Protein AF-A0A401XJR6-F1 (afdb_monomer)

Foldseek 3Di:
DAFAFDFDDDLVCVLVCCVVVVVVDVAQEDEDEDAQPPVRDDDPVVVVSVVVNVVSCCVPPVRYHYHYDHLPCLLVVLLVVCVVVVHDPVVSPPPGSSVRSSSRVSVVVVVVVVD

InterPro domains:
  IPR005227 Putative pre-16S rRNA nuclease [PF03652] (1-112)
  IPR005227 Putative pre-16S rRNA nuclease [PTHR33317] (2-113)
  IPR005227 Putative pre-16S rRNA nuclease [TIGR00250] (16-112)
  IPR005227 Putative pre-16S rRNA nuclease [cd16964] (1-112)
  IPR012337 Ribonuclease H-like superfamily [SSF53098] (2-113)
  IPR037027 YqgF/RNase H-like domain superfamily [G3DSA:3.30.420.140] (1-115)

Nearest PDB structures (foldseek):
  1vhx-assembly1_B  TM=7.715E-01  e=1.688E-04  Bacillus subtilis
  1nmn-assembly1_A  TM=6.897E-01  e=5.092E-02  Escherichia coli
  4zjp-assembly1_A  TM=4.246E-01  e=4.331E-01  Actinobacillus succinogenes 130Z
  5o2a-assembly2_C  TM=4.065E-01  e=3.453E+00  Escherichia coli K-12
  1drk-assembly1_A  TM=3.109E-01  e=2.055E+00  Escherichia coli

Mean predicted aligned error: 4.95 Å

Structure (mmCIF, N/CA/C/O backbone):
data_AF-A0A401XJR6-F1
#
_entry.id   AF-A0A401XJR6-F1
#
loop_
_atom_site.group_PDB
_atom_site.id
_atom_site.type_symbol
_atom_site.label_atom_id
_atom_site.label_alt_id
_atom_site.label_comp_id
_atom_site.label_asym_id
_atom_site.label_entity_id
_atom_site.label_seq_id
_atom_site.pdbx_PDB_ins_code
_atom_site.Cartn_x
_atom_site.Cartn_y
_atom_site.Cartn_z
_atom_site.occupancy
_atom_site.B_iso_or_equiv
_atom_site.auth_seq_id
_atom_site.auth_comp_id
_atom_site.auth_asym_id
_atom_site.auth_atom_id
_atom_site.pdbx_PDB_model_num
ATOM 1 N N . MET A 1 1 ? -16.503 0.943 -11.074 1.00 83.12 1 MET A N 1
ATOM 2 C CA . MET A 1 1 ? -15.753 -0.058 -10.290 1.00 83.12 1 MET A CA 1
ATOM 3 C C . MET A 1 1 ? -15.758 0.394 -8.836 1.00 83.12 1 MET A C 1
ATOM 5 O O . MET A 1 1 ? -15.942 1.588 -8.614 1.00 83.12 1 MET A O 1
ATOM 9 N N . ILE A 1 2 ? -15.657 -0.535 -7.885 1.00 88.19 2 ILE A N 1
ATOM 10 C CA . ILE A 1 2 ? -15.657 -0.237 -6.444 1.00 88.19 2 ILE A CA 1
ATOM 11 C C . ILE A 1 2 ? -14.395 -0.858 -5.845 1.00 88.19 2 ILE A C 1
ATOM 13 O O . ILE A 1 2 ? -14.165 -2.053 -6.024 1.00 88.19 2 ILE A O 1
ATOM 17 N N . ALA A 1 3 ? -13.586 -0.059 -5.154 1.00 90.75 3 ALA A N 1
ATOM 18 C CA . ALA A 1 3 ? -12.445 -0.536 -4.385 1.00 90.75 3 ALA A CA 1
ATOM 19 C C . ALA A 1 3 ? -12.897 -1.066 -3.017 1.00 90.75 3 ALA A C 1
ATOM 21 O O . ALA A 1 3 ? -13.837 -0.554 -2.412 1.00 90.75 3 ALA A O 1
ATOM 22 N N . SER A 1 4 ? -12.228 -2.100 -2.512 1.00 88.69 4 SER A N 1
ATOM 23 C CA . SER A 1 4 ? -12.518 -2.679 -1.196 1.00 88.69 4 SER A CA 1
ATOM 24 C C . SER A 1 4 ? -11.227 -2.875 -0.400 1.00 88.69 4 SER A C 1
ATOM 26 O O . SER A 1 4 ? -10.229 -3.308 -0.979 1.00 88.69 4 SER A O 1
ATOM 28 N N . PRO A 1 5 ? -11.221 -2.564 0.910 1.00 87.44 5 PRO A N 1
ATOM 29 C CA . PRO A 1 5 ? -10.077 -2.841 1.773 1.00 87.44 5 PRO A CA 1
ATOM 30 C C . PRO A 1 5 ? -9.854 -4.355 1.892 1.00 87.44 5 PRO A C 1
ATOM 32 O O . PRO A 1 5 ? -10.815 -5.126 1.871 1.00 87.44 5 PRO A O 1
ATOM 35 N N . ARG A 1 6 ? -8.591 -4.779 2.027 1.00 87.19 6 ARG A N 1
ATOM 36 C CA . ARG A 1 6 ? -8.222 -6.202 2.101 1.00 87.19 6 ARG A CA 1
ATOM 37 C C . ARG A 1 6 ? -7.447 -6.548 3.369 1.00 87.19 6 ARG A C 1
ATOM 39 O O . ARG A 1 6 ? -8.038 -7.013 4.334 1.00 87.19 6 ARG A O 1
ATOM 46 N N . GLU A 1 7 ? -6.137 -6.345 3.366 1.00 88.81 7 GLU A N 1
ATOM 47 C CA . GLU A 1 7 ? -5.261 -6.700 4.482 1.00 88.81 7 GLU A CA 1
ATOM 48 C C . GLU A 1 7 ? -4.128 -5.684 4.628 1.00 88.81 7 GLU A C 1
ATOM 50 O O . GLU A 1 7 ? -3.753 -5.013 3.666 1.00 88.81 7 GLU A O 1
ATOM 55 N N . THR A 1 8 ? -3.595 -5.574 5.844 1.00 89.50 8 THR A N 1
ATOM 56 C CA . THR A 1 8 ? -2.394 -4.785 6.139 1.00 89.50 8 THR A CA 1
ATOM 57 C C . THR A 1 8 ? -1.215 -5.740 6.214 1.00 89.50 8 THR A C 1
ATOM 59 O O . THR A 1 8 ? -1.280 -6.742 6.923 1.00 89.50 8 THR A O 1
ATOM 62 N N . VAL A 1 9 ? -0.139 -5.436 5.491 1.00 91.31 9 VAL A N 1
ATOM 63 C CA . VAL A 1 9 ? 1.049 -6.292 5.416 1.00 91.31 9 VAL A CA 1
ATOM 64 C C . VAL A 1 9 ? 2.243 -5.549 5.992 1.00 91.31 9 VAL A C 1
ATOM 66 O O . VAL A 1 9 ? 2.514 -4.408 5.624 1.00 91.31 9 VAL A O 1
ATOM 69 N N . GLU A 1 10 ? 2.981 -6.220 6.872 1.00 91.38 10 GLU A N 1
ATOM 70 C CA . GLU A 1 10 ? 4.244 -5.713 7.404 1.00 91.38 10 GLU A CA 1
ATOM 71 C C . GLU A 1 10 ? 5.258 -5.463 6.282 1.00 91.38 10 GLU A C 1
ATOM 73 O O . GLU A 1 10 ? 5.488 -6.323 5.427 1.00 91.38 10 GLU A O 1
ATOM 78 N N . THR A 1 11 ? 5.947 -4.320 6.323 1.00 89.06 11 THR A N 1
ATOM 79 C CA . THR A 1 11 ? 6.920 -3.921 5.290 1.00 89.06 11 THR A CA 1
ATOM 80 C C . THR A 1 11 ? 8.004 -4.979 5.062 1.00 89.06 11 THR A C 1
ATOM 82 O O . THR A 1 11 ? 8.452 -5.180 3.936 1.00 89.06 11 THR A O 1
ATOM 85 N N . SER A 1 12 ? 8.410 -5.703 6.110 1.00 91.69 12 SER A N 1
ATOM 86 C CA . SER A 1 12 ? 9.416 -6.771 6.012 1.00 91.69 12 SER A CA 1
ATOM 87 C C . SER A 1 12 ? 8.953 -7.981 5.189 1.00 91.69 12 SER A C 1
ATOM 89 O O . SER A 1 12 ? 9.788 -8.729 4.686 1.00 91.69 12 SER A O 1
ATOM 91 N N . GLN A 1 13 ? 7.639 -8.173 5.035 1.00 94.12 13 GLN A N 1
ATOM 92 C CA . GLN A 1 13 ? 7.032 -9.296 4.317 1.00 94.12 13 GLN A CA 1
ATOM 93 C C . GLN A 1 13 ? 6.491 -8.907 2.933 1.00 94.12 13 GLN A C 1
ATOM 95 O O . GLN A 1 13 ? 6.004 -9.781 2.213 1.00 94.12 13 GLN A O 1
ATOM 100 N N . ILE A 1 14 ? 6.592 -7.633 2.530 1.00 92.12 14 ILE A N 1
ATOM 101 C CA . ILE A 1 14 ? 5.906 -7.113 1.338 1.00 92.12 14 ILE A CA 1
ATOM 102 C C . ILE A 1 14 ? 6.295 -7.838 0.045 1.00 92.12 14 ILE A C 1
ATOM 104 O O . ILE A 1 14 ? 5.426 -8.178 -0.748 1.00 92.12 14 ILE A O 1
ATOM 108 N N . GLU A 1 15 ? 7.578 -8.148 -0.160 1.00 93.56 15 GLU A N 1
ATOM 109 C CA . GLU A 1 15 ? 8.040 -8.837 -1.374 1.00 93.56 15 GLU A CA 1
ATOM 110 C C . GLU A 1 15 ? 7.484 -10.262 -1.460 1.00 93.56 15 GLU A C 1
ATOM 112 O O . GLU A 1 15 ? 6.990 -10.678 -2.506 1.00 93.56 15 GLU A O 1
ATOM 117 N N . LYS A 1 16 ? 7.506 -10.994 -0.338 1.00 95.44 16 LYS A N 1
ATOM 118 C CA . LYS A 1 16 ? 6.965 -12.356 -0.248 1.00 95.44 16 LYS A CA 1
ATOM 119 C C . LYS A 1 16 ? 5.454 -12.366 -0.467 1.00 95.44 16 LYS A C 1
ATOM 121 O O . LYS A 1 16 ? 4.935 -13.260 -1.134 1.00 95.44 16 LYS A O 1
ATOM 126 N N . PHE A 1 17 ? 4.758 -11.383 0.100 1.00 95.00 17 PHE A N 1
ATOM 127 C CA . PHE A 1 17 ? 3.327 -11.209 -0.101 1.00 95.00 17 PHE A CA 1
ATOM 128 C C . PHE A 1 17 ? 3.005 -10.926 -1.570 1.00 95.00 17 PHE A C 1
ATOM 130 O O . PHE A 1 17 ? 2.225 -11.665 -2.162 1.00 95.00 17 PHE A O 1
ATOM 137 N N . LEU A 1 18 ? 3.646 -9.915 -2.169 1.00 93.94 18 LEU A N 1
ATOM 138 C CA . LEU A 1 18 ? 3.430 -9.531 -3.565 1.00 93.94 18 LEU A CA 1
ATOM 139 C C . LEU A 1 18 ? 3.723 -10.684 -4.521 1.00 93.94 18 LEU A C 1
ATOM 141 O O . LEU A 1 18 ? 2.954 -10.910 -5.445 1.00 93.94 18 LEU A O 1
ATOM 145 N N . GLU A 1 19 ? 4.796 -11.441 -4.290 1.00 95.25 19 GLU A N 1
ATOM 146 C CA . GLU A 1 19 ? 5.119 -12.606 -5.112 1.00 95.25 19 GLU A CA 1
ATOM 147 C C . GLU A 1 19 ? 4.016 -13.656 -5.086 1.00 95.25 19 GLU A C 1
ATOM 149 O O . GLU A 1 19 ? 3.541 -14.073 -6.139 1.00 9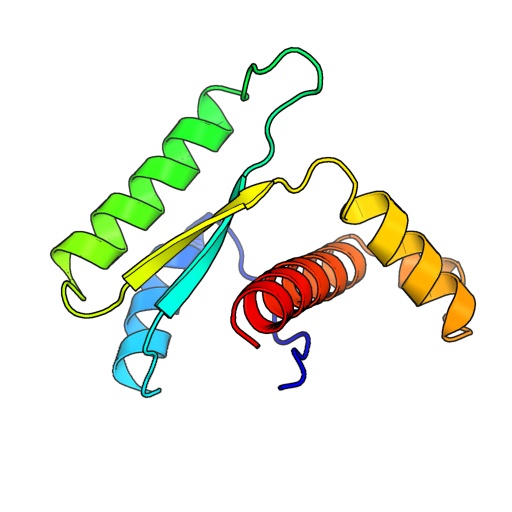5.25 19 GLU A O 1
ATOM 154 N N . LYS A 1 20 ? 3.576 -14.047 -3.887 1.00 95.94 20 LYS A N 1
ATOM 155 C CA . LYS A 1 20 ? 2.493 -15.018 -3.737 1.00 95.94 20 LYS A CA 1
ATOM 156 C C . LYS A 1 20 ? 1.194 -14.489 -4.349 1.00 95.94 20 LYS A C 1
ATOM 158 O O . LYS A 1 20 ? 0.492 -15.233 -5.023 1.00 95.94 20 LYS A O 1
ATOM 163 N N . PHE A 1 21 ? 0.878 -13.222 -4.106 1.00 94.62 21 PHE A N 1
ATOM 164 C CA . PHE A 1 21 ? -0.377 -12.609 -4.516 1.00 94.62 21 PHE A CA 1
ATOM 165 C C . PHE A 1 21 ? -0.484 -12.470 -6.038 1.00 94.62 21 PHE A C 1
ATOM 167 O O . PHE A 1 21 ? -1.443 -12.953 -6.631 1.00 94.62 21 PHE A O 1
ATOM 174 N N . LEU A 1 22 ? 0.534 -11.891 -6.680 1.00 94.50 22 LEU A N 1
ATOM 175 C CA . LEU A 1 22 ? 0.562 -11.663 -8.129 1.00 94.50 22 LEU A CA 1
ATOM 176 C C . LEU A 1 22 ? 0.677 -12.963 -8.945 1.00 94.50 22 LEU A C 1
ATOM 178 O O . LEU A 1 22 ? 0.388 -12.960 -10.135 1.00 94.50 22 LEU A O 1
ATOM 182 N N . GLN A 1 23 ? 1.098 -14.072 -8.328 1.00 94.62 23 GLN A N 1
ATOM 183 C CA . GLN A 1 23 ? 1.071 -15.400 -8.955 1.00 94.62 23 GLN A CA 1
ATOM 184 C C . GLN A 1 23 ? -0.301 -16.079 -8.874 1.00 94.62 23 GLN A C 1
ATOM 186 O O . GLN A 1 23 ? -0.598 -16.944 -9.695 1.00 94.62 23 GLN A O 1
ATOM 191 N N . GLN A 1 24 ? -1.104 -15.746 -7.862 1.00 95.12 24 GLN A N 1
ATOM 192 C CA . GLN A 1 24 ? -2.395 -16.390 -7.604 1.00 95.12 24 GLN A CA 1
ATOM 193 C C . GLN A 1 24 ? -3.559 -15.641 -8.248 1.00 95.12 24 GLN A C 1
ATOM 195 O O . GLN A 1 24 ? -4.532 -16.269 -8.656 1.00 95.12 24 GLN A O 1
ATOM 200 N N . GLU A 1 25 ? -3.453 -14.319 -8.348 1.00 92.62 25 GLU A N 1
ATOM 201 C CA . GLU A 1 25 ? -4.521 -13.452 -8.829 1.00 92.62 25 GLU A CA 1
ATOM 202 C C . GLU A 1 25 ? -4.139 -12.789 -10.162 1.00 92.62 25 GLU A C 1
ATOM 204 O O . GLU A 1 25 ? -3.005 -12.323 -10.317 1.00 92.62 25 GLU A O 1
ATOM 209 N N . PRO A 1 26 ? -5.074 -12.676 -11.124 1.00 91.31 26 PRO A N 1
ATOM 210 C CA . PRO A 1 26 ? -4.843 -11.947 -12.364 1.00 91.31 26 PRO A CA 1
ATOM 211 C C . PRO A 1 26 ? -4.875 -10.434 -12.102 1.00 91.31 26 PRO A C 1
ATOM 213 O O . PRO A 1 26 ? -5.918 -9.787 -12.185 1.00 91.31 26 PRO A O 1
ATOM 216 N N . VAL A 1 27 ? -3.718 -9.862 -11.766 1.00 94.44 27 VAL A N 1
ATOM 217 C CA . VAL A 1 27 ? -3.569 -8.427 -11.491 1.00 94.44 27 VAL A CA 1
ATOM 218 C C . VAL A 1 27 ? -3.059 -7.695 -12.731 1.00 94.44 27 VAL A C 1
ATOM 220 O O . VAL A 1 27 ? -1.953 -7.948 -13.200 1.00 94.44 27 VAL A O 1
ATOM 223 N N . GLU A 1 28 ? -3.852 -6.750 -13.240 1.00 93.44 28 GLU A N 1
ATOM 224 C CA . GLU A 1 28 ? -3.476 -5.899 -14.381 1.00 93.44 28 GLU A CA 1
ATOM 225 C C . GLU A 1 28 ? -2.520 -4.769 -13.966 1.00 93.44 28 GLU A C 1
ATOM 227 O O . GLU A 1 28 ? -1.550 -4.460 -14.662 1.00 93.44 28 GLU A O 1
ATOM 232 N N . ALA A 1 29 ? -2.783 -4.149 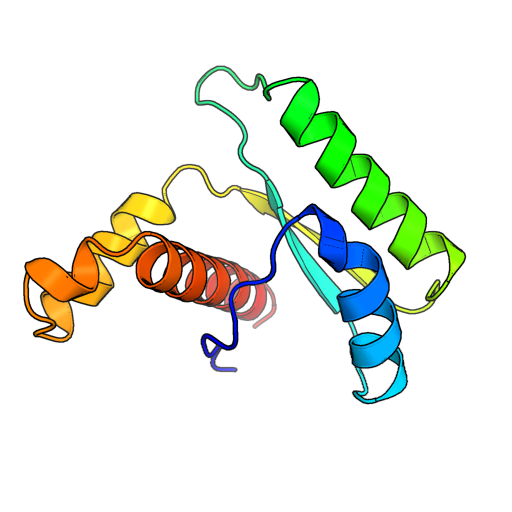-12.814 1.00 94.38 29 ALA A N 1
ATOM 233 C CA . ALA A 1 29 ? -2.025 -3.002 -12.346 1.00 94.38 29 ALA A CA 1
ATOM 234 C C . ALA A 1 29 ? -1.955 -2.922 -10.818 1.00 94.38 29 ALA A C 1
ATOM 236 O O . ALA A 1 29 ? -2.863 -3.346 -10.105 1.00 94.38 29 ALA A O 1
ATOM 237 N N . VAL A 1 30 ? -0.880 -2.311 -10.327 1.00 95.19 30 VAL A N 1
ATOM 238 C CA . VAL A 1 30 ? -0.657 -1.968 -8.923 1.00 95.19 30 VAL A CA 1
ATOM 239 C C . VAL A 1 30 ? -0.650 -0.450 -8.786 1.00 95.19 30 VAL A C 1
ATOM 241 O O . VAL A 1 30 ? 0.080 0.249 -9.488 1.00 95.19 30 VAL A O 1
ATOM 244 N N . VAL A 1 31 ? -1.449 0.059 -7.852 1.00 94.25 31 VAL A N 1
ATOM 245 C CA . VAL A 1 31 ? -1.499 1.482 -7.505 1.00 94.25 31 VAL A CA 1
ATOM 246 C C . VAL A 1 31 ? -0.775 1.680 -6.181 1.00 94.25 31 VAL A C 1
ATOM 248 O O . VAL A 1 31 ? -1.071 1.003 -5.199 1.00 94.25 31 VAL A O 1
ATOM 251 N N . LEU A 1 32 ? 0.183 2.599 -6.154 1.00 92.00 32 LEU A N 1
ATOM 252 C CA . LEU A 1 32 ? 0.991 2.909 -4.984 1.00 92.00 32 LEU A CA 1
ATOM 253 C C . LEU A 1 32 ? 0.732 4.352 -4.536 1.00 92.00 32 LEU A C 1
ATOM 255 O O . LEU A 1 32 ? 1.050 5.297 -5.265 1.00 92.00 32 LEU A O 1
ATOM 259 N N . GLY A 1 33 ? 0.212 4.510 -3.318 1.00 88.62 33 GLY A N 1
ATOM 260 C CA . GLY A 1 33 ? 0.127 5.803 -2.639 1.00 88.62 33 GLY A CA 1
ATOM 261 C C . GLY A 1 33 ? 1.514 6.406 -2.449 1.00 88.62 33 GLY A C 1
ATOM 262 O O . GLY A 1 33 ? 2.416 5.743 -1.937 1.00 88.62 33 GLY A O 1
ATOM 263 N N . TYR A 1 34 ? 1.712 7.630 -2.930 1.00 81.69 34 TYR A N 1
ATOM 264 C CA . TYR A 1 34 ? 2.970 8.351 -2.826 1.00 81.69 34 TYR A CA 1
ATOM 265 C C . TYR A 1 34 ? 2.838 9.442 -1.756 1.00 81.69 34 TYR A C 1
ATOM 267 O O . TYR A 1 34 ? 2.116 10.424 -1.967 1.00 81.69 34 TYR A O 1
ATOM 275 N N . PRO A 1 35 ? 3.521 9.304 -0.605 1.00 71.81 35 PRO A N 1
ATOM 276 C CA . PRO A 1 35 ? 3.380 10.213 0.526 1.00 71.81 35 PRO A CA 1
ATOM 277 C C . PRO A 1 35 ? 4.245 11.465 0.332 1.00 71.81 35 PRO A C 1
ATOM 279 O O . PRO A 1 35 ? 5.137 11.760 1.131 1.00 71.81 35 PRO A O 1
ATOM 282 N N . ALA A 1 36 ? 4.001 12.207 -0.750 1.00 67.81 36 ALA A N 1
ATOM 283 C CA . ALA A 1 36 ? 4.635 13.497 -0.979 1.00 67.81 36 ALA A CA 1
ATOM 284 C C . ALA A 1 36 ? 4.263 14.453 0.161 1.00 67.81 36 ALA A C 1
ATOM 286 O O . ALA A 1 36 ? 3.086 14.738 0.372 1.00 67.81 36 ALA A O 1
ATOM 287 N N . LYS A 1 37 ? 5.234 15.004 0.895 1.00 64.88 37 LYS A N 1
ATOM 288 C CA . LYS A 1 37 ? 4.943 16.066 1.870 1.00 64.88 37 LYS A CA 1
ATOM 289 C C . LYS A 1 37 ? 4.456 17.320 1.148 1.00 64.88 37 LYS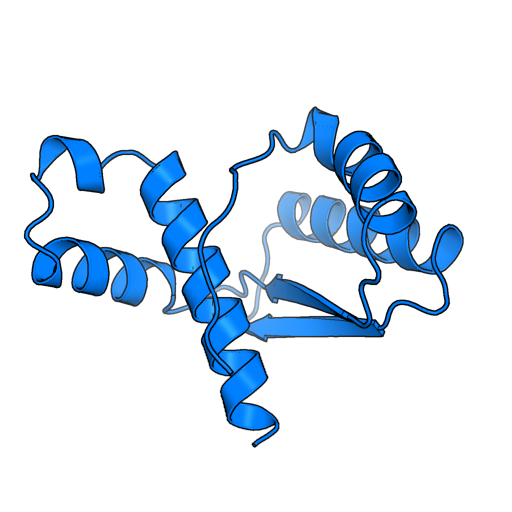 A C 1
ATOM 291 O O . LYS A 1 37 ? 4.657 17.482 -0.055 1.00 64.88 37 LYS A O 1
ATOM 296 N N . SER A 1 38 ? 3.824 18.225 1.889 1.00 57.19 38 SER A N 1
ATOM 297 C CA . SER A 1 38 ? 3.274 19.490 1.384 1.00 57.19 38 SER A CA 1
ATOM 298 C C . SER A 1 38 ? 4.306 20.398 0.698 1.00 57.19 38 SER A C 1
ATOM 300 O O . SER A 1 38 ? 3.925 21.240 -0.106 1.00 57.19 38 SER A O 1
ATOM 302 N N . ASP A 1 39 ? 5.595 20.225 1.002 1.00 62.53 39 ASP A N 1
ATOM 303 C CA . ASP A 1 39 ? 6.737 20.933 0.403 1.00 62.53 39 ASP A CA 1
ATOM 304 C C . ASP A 1 39 ? 7.328 20.214 -0.828 1.00 62.53 39 ASP A C 1
ATOM 306 O O . ASP A 1 39 ? 8.286 20.694 -1.425 1.00 62.53 39 ASP A O 1
ATOM 310 N N . GLY A 1 40 ? 6.759 19.067 -1.215 1.00 60.06 40 GLY A N 1
ATOM 311 C CA . GLY A 1 40 ? 7.241 18.232 -2.315 1.00 60.06 40 GLY A CA 1
ATOM 312 C C . GLY A 1 40 ? 8.310 17.210 -1.922 1.00 60.06 40 GLY A C 1
ATOM 313 O O . GLY A 1 40 ? 8.646 16.367 -2.749 1.00 60.06 40 GLY A O 1
ATOM 314 N N . ASN A 1 41 ? 8.803 17.222 -0.679 1.00 64.69 41 ASN A N 1
ATOM 315 C CA . ASN A 1 41 ? 9.830 16.287 -0.227 1.00 64.69 41 ASN A CA 1
ATOM 316 C C . ASN A 1 41 ? 9.221 14.965 0.263 1.00 64.69 41 ASN A C 1
ATOM 318 O O . ASN A 1 41 ? 8.124 14.923 0.817 1.00 64.69 41 ASN A O 1
ATOM 322 N N . VAL A 1 42 ? 9.956 13.867 0.124 1.00 68.81 42 VAL A N 1
ATOM 323 C CA . VAL A 1 42 ? 9.607 12.565 0.716 1.00 68.81 42 VAL A CA 1
ATOM 324 C C . VAL A 1 42 ? 10.716 12.161 1.678 1.00 68.81 42 VAL A C 1
ATOM 326 O O . VAL A 1 42 ? 11.872 12.523 1.488 1.00 68.81 42 VAL A O 1
ATOM 329 N N . ASN A 1 43 ? 10.364 11.460 2.758 1.00 78.56 43 ASN A N 1
ATOM 330 C CA . ASN A 1 43 ? 11.374 10.879 3.644 1.00 78.56 43 ASN A CA 1
ATOM 331 C C . ASN A 1 43 ? 12.216 9.871 2.847 1.00 78.56 43 ASN A C 1
ATOM 333 O O . ASN A 1 43 ? 11.644 8.971 2.234 1.00 78.56 43 ASN A O 1
ATOM 337 N N . GLU A 1 44 ? 13.544 9.982 2.894 1.00 80.69 44 GLU A N 1
ATOM 338 C CA . GLU A 1 44 ? 14.454 9.127 2.114 1.00 80.69 44 GLU A CA 1
A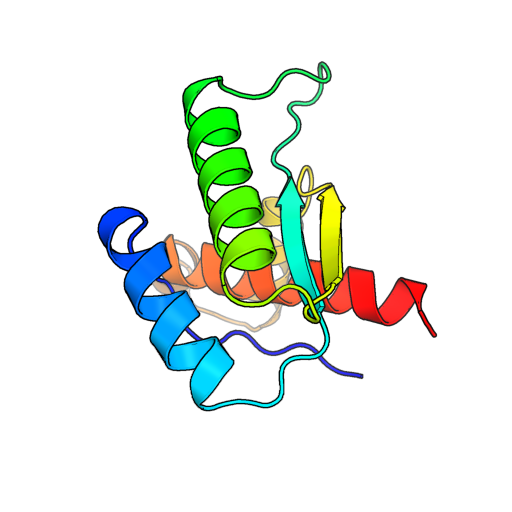TOM 339 C C . GLU A 1 44 ? 14.213 7.628 2.356 1.00 80.69 44 GLU A C 1
ATOM 341 O O . GLU A 1 44 ? 14.197 6.845 1.408 1.00 80.69 44 GLU A O 1
ATOM 346 N N . ASP A 1 45 ? 13.914 7.235 3.598 1.00 81.25 45 ASP A N 1
ATOM 347 C CA . ASP A 1 45 ? 13.581 5.847 3.946 1.00 81.25 45 ASP A CA 1
ATOM 348 C C . ASP A 1 45 ? 12.320 5.346 3.228 1.00 81.25 45 ASP A C 1
ATOM 350 O O . ASP A 1 45 ? 12.261 4.216 2.736 1.00 81.25 45 ASP A O 1
ATOM 354 N N . VAL A 1 46 ? 11.299 6.203 3.146 1.00 82.19 46 VAL A N 1
ATOM 355 C CA . VAL A 1 46 ? 10.023 5.882 2.499 1.00 82.19 46 VAL A CA 1
ATOM 356 C C . VAL A 1 46 ? 10.211 5.794 0.990 1.00 82.19 46 VAL A C 1
ATOM 358 O O . VAL A 1 46 ? 9.732 4.844 0.373 1.00 82.19 46 VAL A O 1
ATOM 361 N N . GLU A 1 47 ? 10.974 6.721 0.408 1.00 85.81 47 GLU A N 1
ATOM 362 C CA . GLU A 1 47 ? 11.362 6.674 -1.003 1.00 85.81 47 GLU A CA 1
ATOM 363 C C . GLU A 1 47 ? 12.150 5.391 -1.316 1.00 85.81 47 GLU A C 1
ATOM 365 O O . GLU A 1 47 ? 11.874 4.708 -2.302 1.00 85.81 47 GLU A O 1
ATOM 370 N N . GLY A 1 48 ? 13.080 4.996 -0.442 1.00 88.69 48 GLY A N 1
ATOM 371 C CA . GLY A 1 48 ? 13.864 3.771 -0.584 1.00 88.69 48 GLY A CA 1
ATOM 372 C C . GLY A 1 48 ? 12.997 2.510 -0.630 1.00 88.69 48 GLY A C 1
ATOM 373 O O . GLY A 1 48 ? 13.174 1.667 -1.518 1.00 88.69 48 GLY A O 1
ATOM 374 N N . ILE A 1 49 ? 12.028 2.393 0.285 1.00 87.62 49 ILE A N 1
ATOM 375 C CA . ILE A 1 49 ? 11.058 1.286 0.312 1.00 87.62 49 ILE A CA 1
ATOM 376 C C . ILE A 1 49 ? 10.193 1.300 -0.951 1.00 87.62 49 ILE A C 1
ATOM 378 O O . ILE A 1 49 ? 10.035 0.266 -1.605 1.00 87.62 49 ILE A O 1
ATOM 382 N N . TYR A 1 50 ? 9.681 2.469 -1.329 1.00 89.12 50 TYR A N 1
ATOM 383 C CA . TYR A 1 50 ? 8.829 2.645 -2.500 1.00 89.12 50 TYR A CA 1
ATOM 384 C C . TYR A 1 50 ? 9.532 2.185 -3.782 1.00 89.12 50 TYR A C 1
ATOM 386 O O . TYR A 1 50 ? 9.031 1.342 -4.530 1.00 89.12 50 TYR A O 1
ATOM 394 N N . GLN A 1 51 ? 10.759 2.657 -3.991 1.00 90.81 51 GLN A N 1
ATOM 395 C CA . GLN A 1 51 ? 11.583 2.291 -5.138 1.00 90.81 51 GLN A CA 1
ATOM 396 C C . GLN A 1 51 ? 11.968 0.807 -5.129 1.00 90.81 51 GLN A C 1
ATOM 398 O O . GLN A 1 51 ? 12.063 0.182 -6.188 1.00 90.81 51 GLN A O 1
ATOM 403 N N . LYS A 1 52 ? 12.171 0.210 -3.947 1.00 92.56 52 LYS A N 1
ATOM 404 C CA . LYS A 1 52 ? 12.422 -1.230 -3.813 1.00 92.56 52 LYS A CA 1
ATOM 405 C C . LYS A 1 52 ? 11.222 -2.055 -4.291 1.00 92.56 52 LYS A C 1
ATOM 407 O O . LYS A 1 52 ? 11.423 -2.973 -5.084 1.00 92.56 52 LYS A O 1
ATOM 412 N N . ILE A 1 53 ? 10.002 -1.690 -3.890 1.00 92.88 53 ILE A N 1
ATOM 413 C CA . ILE A 1 53 ? 8.763 -2.360 -4.324 1.00 92.88 53 ILE A CA 1
ATOM 414 C C . ILE A 1 53 ? 8.580 -2.243 -5.841 1.00 92.88 53 ILE A C 1
ATOM 416 O O . ILE A 1 53 ? 8.324 -3.242 -6.511 1.00 92.88 53 ILE A O 1
ATOM 420 N N . ILE A 1 54 ? 8.781 -1.048 -6.404 1.00 93.62 54 ILE A N 1
ATOM 421 C CA . ILE A 1 54 ? 8.655 -0.823 -7.851 1.00 93.62 54 ILE A CA 1
ATOM 422 C C . ILE A 1 54 ? 9.626 -1.703 -8.633 1.00 93.62 54 ILE A C 1
ATOM 424 O O . ILE A 1 54 ? 9.208 -2.433 -9.531 1.00 93.62 54 ILE A O 1
ATOM 428 N N . ARG A 1 55 ? 10.913 -1.687 -8.263 1.00 95.12 55 ARG A N 1
ATOM 429 C CA . ARG A 1 55 ? 11.927 -2.523 -8.922 1.00 95.12 55 ARG A CA 1
ATOM 430 C C . ARG A 1 55 ? 11.614 -4.009 -8.794 1.00 95.12 55 ARG A C 1
ATOM 432 O O . ARG A 1 55 ? 11.863 -4.766 -9.730 1.00 95.12 55 ARG A O 1
ATOM 439 N N . PHE A 1 56 ? 11.094 -4.436 -7.645 1.00 95.19 56 PHE A N 1
ATOM 440 C CA . PHE A 1 56 ? 10.696 -5.820 -7.426 1.00 95.19 56 PHE A CA 1
ATOM 441 C C . PHE A 1 56 ? 9.596 -6.251 -8.403 1.00 95.19 56 PHE A C 1
ATOM 443 O O . PHE A 1 56 ? 9.773 -7.254 -9.100 1.00 95.19 56 PHE A O 1
ATOM 450 N N . ILE A 1 57 ? 8.510 -5.473 -8.495 1.00 95.38 57 ILE A N 1
ATOM 451 C CA . ILE A 1 57 ? 7.377 -5.757 -9.388 1.00 95.38 57 ILE A CA 1
ATOM 452 C C . ILE A 1 57 ? 7.836 -5.724 -10.847 1.00 95.38 57 ILE A C 1
ATOM 454 O O . ILE A 1 57 ? 7.625 -6.697 -11.557 1.00 95.38 57 ILE A O 1
ATOM 458 N N . GLN A 1 58 ? 8.550 -4.681 -11.281 1.00 95.06 58 GLN A N 1
ATOM 459 C CA . GLN A 1 58 ? 9.017 -4.563 -12.670 1.00 95.06 58 GLN A CA 1
ATOM 460 C C . GLN A 1 58 ? 9.918 -5.726 -13.101 1.00 95.06 58 GLN A C 1
ATOM 462 O O . GLN A 1 58 ? 9.864 -6.159 -14.248 1.00 95.06 58 GLN A O 1
ATOM 467 N N . ARG A 1 59 ? 10.748 -6.245 -12.188 1.00 95.81 59 ARG A N 1
ATOM 468 C CA . ARG A 1 59 ? 11.659 -7.354 -12.486 1.00 95.81 59 ARG A CA 1
ATOM 469 C C . ARG A 1 59 ? 10.952 -8.708 -12.532 1.00 95.81 59 ARG A C 1
ATOM 471 O O . ARG A 1 59 ? 11.294 -9.523 -13.381 1.00 95.81 59 ARG A O 1
ATOM 478 N N . LYS A 1 60 ? 10.041 -8.987 -11.592 1.00 95.62 60 LYS A N 1
ATOM 479 C CA . LYS A 1 60 ? 9.381 -10.303 -11.485 1.00 95.62 60 LYS A CA 1
ATOM 480 C C . LYS A 1 60 ? 8.079 -10.402 -12.283 1.00 95.62 60 LYS A C 1
ATOM 482 O O . LYS A 1 60 ? 7.730 -11.487 -12.729 1.00 95.62 60 LYS A O 1
ATOM 487 N N . PHE A 1 61 ? 7.386 -9.285 -12.465 1.00 95.38 61 PHE A N 1
ATOM 488 C CA . PHE A 1 61 ? 6.055 -9.193 -13.060 1.00 95.38 61 PHE A CA 1
ATOM 489 C C . PHE A 1 61 ? 5.992 -8.011 -14.050 1.00 95.38 61 PHE A C 1
ATOM 491 O O . PHE A 1 61 ? 5.234 -7.066 -13.837 1.00 95.38 61 PHE A O 1
ATOM 498 N N . PRO A 1 62 ? 6.790 -8.025 -15.137 1.00 94.12 62 PRO A N 1
ATOM 499 C CA . PRO A 1 62 ? 6.938 -6.881 -16.046 1.00 94.12 62 PRO A CA 1
ATOM 500 C C . PRO A 1 62 ? 5.650 -6.490 -16.787 1.00 94.12 62 PRO A C 1
ATOM 502 O O . PRO A 1 62 ? 5.553 -5.375 -17.289 1.00 94.12 62 PRO A O 1
ATOM 505 N N . SER A 1 63 ? 4.667 -7.390 -16.865 1.00 94.12 63 SER A N 1
ATOM 506 C CA . SER A 1 63 ? 3.353 -7.119 -17.454 1.00 94.12 63 SER A CA 1
ATOM 507 C C . SER A 1 63 ? 2.422 -6.322 -16.537 1.00 94.12 63 SER A C 1
ATOM 509 O O . SER A 1 63 ? 1.417 -5.806 -17.013 1.00 94.12 63 SER A O 1
ATOM 511 N N . VAL A 1 64 ? 2.725 -6.234 -15.238 1.00 95.69 64 VAL A N 1
ATOM 512 C CA . VAL A 1 64 ? 1.891 -5.528 -14.259 1.00 95.69 64 VAL A CA 1
ATOM 513 C C . VAL A 1 64 ? 2.228 -4.043 -14.301 1.00 95.69 64 VAL A C 1
ATOM 515 O O . VAL A 1 64 ? 3.345 -3.633 -13.972 1.00 95.69 64 VAL A O 1
ATOM 518 N N . ALA A 1 65 ? 1.257 -3.218 -14.691 1.00 95.31 65 ALA A N 1
ATOM 519 C CA . ALA A 1 65 ? 1.438 -1.772 -14.726 1.00 95.31 65 ALA A CA 1
ATOM 520 C C . ALA A 1 65 ? 1.549 -1.201 -13.304 1.00 95.31 65 ALA A C 1
ATOM 522 O O . ALA A 1 65 ? 0.884 -1.666 -12.382 1.00 95.31 65 ALA A O 1
ATOM 523 N N . ILE A 1 66 ? 2.372 -0.168 -13.115 1.00 95.12 66 ILE A N 1
ATOM 524 C CA . ILE A 1 66 ? 2.523 0.500 -11.817 1.00 95.12 66 ILE A CA 1
ATOM 525 C C . ILE A 1 66 ? 2.074 1.950 -11.949 1.00 95.12 66 ILE A C 1
ATOM 527 O O . ILE A 1 66 ? 2.612 2.703 -12.762 1.00 95.12 66 ILE A O 1
ATOM 531 N N . HIS A 1 67 ? 1.123 2.352 -11.111 1.00 93.69 67 HIS A N 1
ATOM 532 C CA . HIS A 1 67 ? 0.610 3.715 -11.029 1.00 93.69 67 HIS A CA 1
ATOM 533 C C . HIS A 1 67 ? 0.916 4.328 -9.671 1.00 93.69 67 HIS A C 1
ATOM 535 O O . HIS A 1 67 ? 0.935 3.640 -8.653 1.00 93.69 67 HIS A O 1
ATOM 541 N N . ARG A 1 68 ? 1.159 5.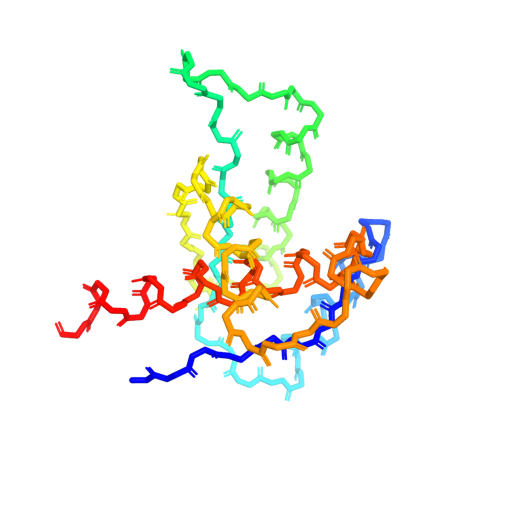637 -9.662 1.00 90.25 68 ARG A N 1
ATOM 542 C CA . ARG A 1 68 ? 1.443 6.410 -8.453 1.00 90.25 68 ARG A CA 1
ATOM 543 C C . ARG A 1 68 ? 0.328 7.426 -8.257 1.00 90.25 68 ARG A C 1
ATOM 545 O O . ARG A 1 68 ? -0.035 8.090 -9.225 1.00 90.25 68 ARG A O 1
ATOM 552 N N . ILE A 1 69 ? -0.193 7.537 -7.041 1.00 87.50 69 ILE A N 1
ATOM 553 C CA . ILE A 1 69 ? -1.270 8.474 -6.689 1.00 87.50 69 ILE A CA 1
ATOM 554 C C . ILE A 1 69 ? -0.844 9.296 -5.477 1.00 87.50 69 ILE A C 1
ATOM 556 O O . ILE A 1 69 ? -0.221 8.765 -4.562 1.00 87.50 69 ILE A O 1
ATOM 560 N N . ASP A 1 70 ? -1.158 10.590 -5.484 1.00 83.06 70 ASP A N 1
ATOM 561 C CA . ASP A 1 70 ? -0.881 11.489 -4.361 1.00 83.06 70 ASP A CA 1
ATOM 562 C C . ASP A 1 70 ? -1.760 11.121 -3.151 1.00 83.06 70 ASP A C 1
ATOM 564 O O . ASP A 1 70 ? -2.982 11.045 -3.256 1.00 83.06 70 ASP A O 1
ATOM 568 N N . GLU A 1 71 ? -1.138 10.887 -1.992 1.00 81.75 71 GLU A N 1
ATOM 569 C CA . GLU A 1 71 ? -1.816 10.437 -0.770 1.00 81.75 71 GLU A CA 1
ATOM 570 C C . GLU A 1 71 ? -2.061 11.560 0.263 1.00 81.75 71 GLU A C 1
ATOM 572 O O . GLU A 1 71 ? -2.629 11.327 1.332 1.00 81.75 71 GLU A O 1
ATOM 577 N N . ARG A 1 72 ? -1.667 12.811 -0.017 1.00 78.81 72 ARG A N 1
ATOM 578 C CA . ARG A 1 72 ? -1.611 13.915 0.973 1.00 78.81 72 ARG A CA 1
ATOM 579 C C . ARG A 1 72 ? -2.864 14.135 1.824 1.00 78.81 72 ARG A C 1
ATOM 581 O O . ARG A 1 72 ? -2.760 14.617 2.955 1.00 78.81 72 ARG A O 1
ATOM 588 N N . PHE A 1 73 ? -4.047 13.811 1.309 1.00 80.50 73 PHE A N 1
ATOM 589 C CA . PHE A 1 73 ? -5.317 14.007 2.017 1.00 80.50 73 PHE A CA 1
ATOM 590 C C . PHE A 1 73 ? -6.037 12.704 2.373 1.00 80.50 73 PHE A C 1
ATOM 592 O O . PHE A 1 73 ? -7.053 12.742 3.075 1.00 80.50 73 PHE A O 1
ATOM 599 N N . THR A 1 74 ? -5.494 11.556 1.972 1.00 84.81 74 THR A N 1
ATOM 600 C CA . THR A 1 74 ? -6.159 10.257 2.088 1.00 84.81 74 THR A CA 1
ATOM 601 C C . THR A 1 74 ?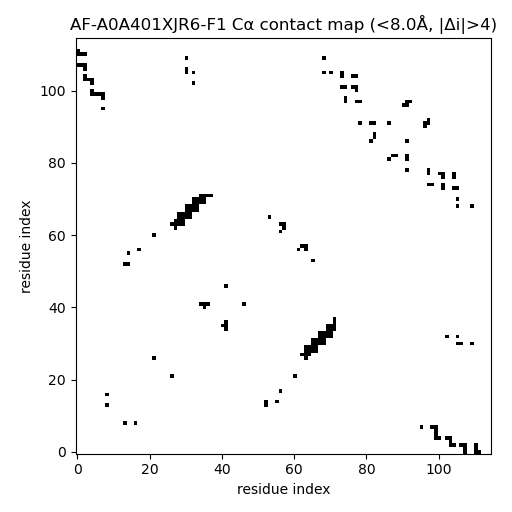 -6.409 9.876 3.539 1.00 84.81 74 THR A C 1
ATOM 603 O O . THR A 1 74 ? -7.524 9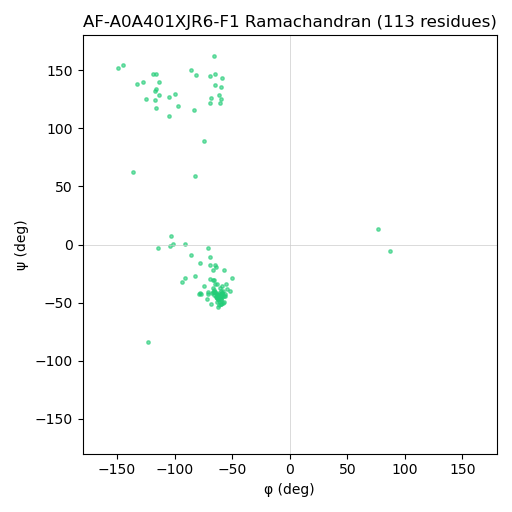.488 3.872 1.00 84.81 74 THR A O 1
ATOM 606 N N . SER A 1 75 ? -5.456 10.091 4.452 1.00 83.12 75 SER A N 1
ATOM 607 C CA . SER A 1 75 ? -5.660 9.739 5.867 1.00 83.12 75 SER A CA 1
ATOM 608 C C . SER A 1 75 ? -6.796 10.543 6.516 1.00 83.12 75 SER A C 1
ATOM 610 O O . SER A 1 75 ? -7.529 10.020 7.355 1.00 83.12 75 SER A O 1
ATOM 612 N N . LYS A 1 76 ? -6.989 11.812 6.119 1.00 86.44 76 LYS A N 1
ATOM 613 C CA . LYS A 1 76 ? -8.113 12.635 6.606 1.00 86.44 76 LYS A CA 1
ATOM 614 C C . LYS A 1 76 ? -9.443 12.153 6.029 1.00 86.44 76 LYS A C 1
ATOM 616 O O . LYS A 1 76 ? -10.434 12.118 6.756 1.00 86.44 76 LYS A O 1
ATOM 621 N N . LEU A 1 77 ? -9.465 11.782 4.749 1.00 87.06 77 LEU A N 1
ATOM 622 C CA . LEU A 1 77 ? -10.645 11.206 4.101 1.00 87.06 77 LEU A CA 1
ATOM 623 C C . LEU A 1 77 ? -11.017 9.859 4.731 1.00 87.06 77 LEU A C 1
ATOM 625 O O . LEU A 1 77 ? -12.170 9.663 5.099 1.00 87.06 77 LEU A O 1
ATOM 629 N N . ALA A 1 78 ? -10.036 8.987 4.966 1.00 88.12 78 ALA A N 1
ATOM 630 C CA . ALA A 1 78 ? -10.225 7.698 5.622 1.00 88.12 78 ALA A CA 1
ATOM 631 C C . ALA A 1 78 ? -10.795 7.858 7.038 1.00 88.12 78 ALA A C 1
ATOM 633 O O . ALA A 1 78 ? -11.759 7.185 7.400 1.00 88.12 78 ALA A O 1
ATOM 634 N N . GLN A 1 79 ? -10.269 8.802 7.827 1.00 87.81 79 GLN A N 1
ATOM 635 C CA . GLN A 1 79 ? -10.830 9.113 9.144 1.00 87.81 79 GLN A CA 1
ATOM 636 C C . GLN A 1 79 ? -12.291 9.566 9.063 1.00 87.81 79 GLN A C 1
ATOM 638 O O . GLN A 1 79 ? -13.101 9.100 9.862 1.00 87.81 79 GLN A O 1
ATOM 643 N N . ARG A 1 80 ? -12.637 10.451 8.116 1.00 88.81 80 ARG A N 1
ATOM 644 C CA . ARG A 1 80 ? -14.024 10.904 7.910 1.00 88.81 80 ARG A CA 1
ATOM 645 C C . ARG A 1 80 ? -14.941 9.746 7.526 1.00 88.81 80 ARG A C 1
ATOM 647 O O . ARG A 1 80 ? -15.942 9.547 8.204 1.00 88.81 80 ARG A O 1
ATOM 654 N N . ALA A 1 81 ? -14.541 8.924 6.557 1.00 87.62 81 ALA A N 1
ATOM 655 C CA . ALA A 1 81 ? -15.298 7.748 6.129 1.00 87.62 81 ALA A CA 1
ATOM 656 C C . ALA A 1 81 ? -15.552 6.763 7.288 1.00 87.62 81 ALA A 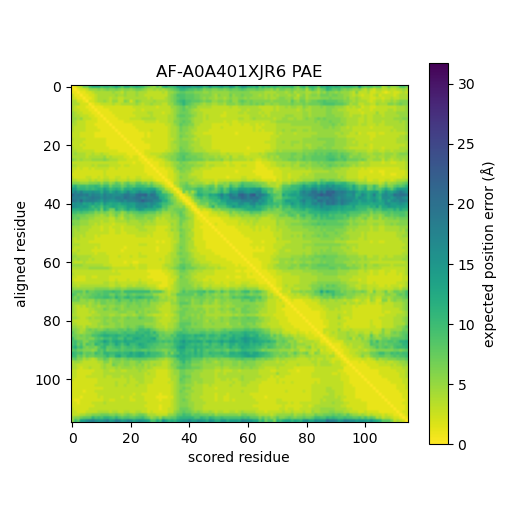C 1
ATOM 658 O O . ALA A 1 81 ? -16.650 6.231 7.443 1.00 87.62 81 ALA A O 1
ATOM 659 N N . LEU A 1 82 ? -14.561 6.560 8.163 1.00 88.25 82 LEU A N 1
ATOM 660 C CA . LEU A 1 82 ? -14.710 5.737 9.367 1.00 88.25 82 LEU A CA 1
ATOM 661 C C . LEU A 1 82 ? -15.634 6.361 10.426 1.00 88.25 82 LEU A C 1
ATOM 663 O O . LEU A 1 82 ? -16.246 5.639 11.211 1.00 88.25 82 LEU A O 1
ATOM 667 N N . VAL A 1 83 ? -15.725 7.691 10.502 1.00 89.19 83 VAL A N 1
ATOM 668 C CA . VAL A 1 83 ? -16.704 8.362 11.372 1.00 89.19 83 VAL A CA 1
ATOM 669 C C . VAL A 1 83 ? -18.112 8.202 10.810 1.00 89.19 83 VAL A C 1
ATOM 671 O O . VAL A 1 83 ? -19.021 7.844 11.556 1.00 89.19 83 VAL A O 1
ATOM 674 N N . GLU A 1 84 ? -18.277 8.443 9.512 1.00 89.38 84 GLU A N 1
ATOM 675 C CA . GLU A 1 84 ? -19.559 8.390 8.806 1.00 89.38 84 GLU A CA 1
ATOM 676 C C . GLU A 1 84 ? -20.147 6.975 8.759 1.00 89.38 84 GLU A C 1
ATOM 678 O O . GLU A 1 84 ? -21.361 6.817 8.843 1.00 89.38 84 GLU A O 1
ATOM 683 N N . SER A 1 85 ? -19.306 5.935 8.742 1.00 86.12 85 SER A N 1
ATOM 684 C CA . SER A 1 85 ? -19.752 4.536 8.825 1.00 86.12 85 SER A CA 1
ATOM 685 C C . SER A 1 85 ? -20.285 4.119 10.204 1.00 86.12 85 SER A C 1
ATOM 687 O O . SER A 1 85 ? -20.722 2.982 10.379 1.00 86.12 85 SER A O 1
ATOM 689 N N . GLY A 1 86 ? -20.240 5.005 11.205 1.00 87.62 86 GLY A N 1
ATOM 690 C CA . GLY A 1 86 ? -20.689 4.709 12.566 1.00 87.62 86 GLY A CA 1
ATOM 691 C C . GLY A 1 86 ? -19.705 3.858 13.377 1.00 87.62 86 GLY A C 1
ATOM 692 O O . GLY A 1 86 ? -20.057 3.360 14.450 1.00 87.62 86 GLY A O 1
ATOM 693 N N . MET A 1 87 ? -18.460 3.692 12.912 1.00 86.88 87 MET A N 1
ATOM 694 C CA . MET A 1 87 ? -17.451 2.919 13.635 1.00 86.88 87 MET A CA 1
ATOM 695 C C . MET A 1 87 ? -17.088 3.582 14.974 1.00 86.88 87 MET A C 1
ATOM 697 O O . MET A 1 87 ? -16.871 4.797 15.084 1.00 86.88 87 MET A O 1
ATOM 701 N N . LYS A 1 88 ? -16.968 2.756 16.022 1.00 85.44 88 LYS A N 1
ATOM 702 C CA . LYS A 1 88 ? -16.597 3.199 17.371 1.00 85.44 88 LYS A CA 1
ATOM 703 C C . LYS A 1 88 ? -15.236 3.895 17.363 1.00 85.44 88 LYS A C 1
ATOM 705 O O . LYS A 1 88 ? -14.295 3.457 16.704 1.00 85.44 88 LYS A O 1
ATOM 710 N N . LYS A 1 89 ? -15.099 4.939 18.190 1.00 81.44 89 LYS A N 1
ATOM 711 C CA . LYS A 1 89 ? -13.873 5.751 18.303 1.00 81.44 89 LYS A CA 1
ATOM 712 C C . LYS A 1 89 ? -12.608 4.916 18.543 1.00 81.44 89 LYS A C 1
ATOM 714 O O . LYS A 1 89 ? -11.579 5.222 17.957 1.00 81.44 89 LYS A O 1
ATOM 719 N N . LYS A 1 90 ? -12.695 3.870 19.371 1.00 83.88 90 LYS A N 1
ATOM 720 C CA . LYS A 1 90 ? -11.569 2.973 19.681 1.00 83.88 90 LYS A CA 1
ATOM 721 C C . LYS A 1 90 ? -11.103 2.176 18.460 1.00 83.88 90 LYS A C 1
ATOM 723 O O . LYS A 1 90 ? -9.907 1.987 18.284 1.00 83.88 90 LYS A O 1
ATOM 728 N N . ASP A 1 91 ? -12.032 1.725 17.624 1.00 80.06 91 ASP A N 1
ATOM 729 C CA . ASP A 1 91 ? -11.713 0.891 16.466 1.00 80.06 91 ASP A CA 1
ATOM 730 C C . ASP A 1 91 ? -11.168 1.733 15.312 1.00 80.06 91 ASP A C 1
ATOM 732 O O . ASP A 1 91 ? -10.121 1.406 14.769 1.00 80.06 91 ASP A O 1
ATOM 736 N N . ARG A 1 92 ? -11.760 2.900 15.033 1.00 79.88 92 ARG A N 1
ATOM 737 C CA . ARG A 1 92 ? -11.248 3.814 13.994 1.00 79.88 92 ARG A CA 1
ATOM 738 C C . ARG A 1 92 ? -9.907 4.487 14.325 1.00 79.88 92 ARG A C 1
ATOM 740 O O . ARG A 1 92 ? -9.332 5.146 13.470 1.00 79.88 92 ARG A O 1
ATOM 747 N N . GLN A 1 93 ? -9.430 4.374 15.567 1.00 80.06 93 GLN A N 1
ATOM 748 C CA . GLN A 1 93 ? -8.085 4.809 15.968 1.00 80.06 93 GLN A CA 1
ATOM 749 C C . GLN A 1 93 ? -7.015 3.739 15.713 1.00 80.06 93 GLN A C 1
ATOM 751 O O . GLN A 1 93 ? -5.827 4.031 15.843 1.00 80.06 93 GLN A O 1
ATOM 756 N N . LYS A 1 94 ? -7.408 2.509 15.358 1.00 86.00 94 LYS A N 1
ATOM 757 C CA . LYS A 1 94 ? -6.455 1.458 15.001 1.00 86.00 94 LYS A CA 1
ATOM 758 C C . LYS A 1 94 ? -5.802 1.815 13.673 1.00 86.00 94 LYS A C 1
ATOM 760 O O . LYS A 1 94 ? -6.486 1.966 12.662 1.00 86.00 94 LYS A O 1
ATOM 765 N N . LYS A 1 95 ? -4.473 1.916 13.693 1.00 83.69 95 LYS A N 1
ATOM 766 C CA . LYS A 1 95 ? -3.670 2.277 12.523 1.00 83.69 95 LYS A CA 1
ATOM 767 C C . LYS A 1 95 ? -3.918 1.329 11.345 1.00 83.69 95 LYS A C 1
ATOM 769 O O . LYS A 1 95 ? -4.153 1.797 10.246 1.00 83.69 95 LYS A O 1
ATOM 774 N N . GLU A 1 96 ? -3.999 0.026 11.603 1.00 86.88 96 GLU A N 1
ATOM 775 C CA . GLU A 1 96 ? -4.271 -0.990 10.575 1.00 86.88 96 GLU A CA 1
ATOM 776 C C . GLU A 1 96 ? -5.570 -0.726 9.799 1.00 86.88 96 GLU A C 1
ATOM 778 O O . GLU A 1 96 ? -5.581 -0.789 8.574 1.00 86.88 96 GLU A O 1
ATOM 783 N N . ILE A 1 97 ? -6.653 -0.375 10.504 1.00 86.44 97 ILE A N 1
ATOM 784 C CA . ILE A 1 97 ? -7.951 -0.071 9.884 1.00 86.44 97 ILE A CA 1
ATOM 785 C C . ILE A 1 97 ? -7.856 1.221 9.070 1.00 86.44 97 ILE A C 1
ATOM 787 O O . ILE A 1 97 ? -8.390 1.302 7.964 1.00 86.44 97 ILE A O 1
ATOM 791 N N . LEU A 1 98 ? -7.170 2.232 9.605 1.00 86.38 98 LEU A N 1
ATOM 792 C CA . LEU A 1 98 ? -6.967 3.491 8.899 1.00 86.38 98 LEU A CA 1
ATOM 793 C C . LEU A 1 98 ? -6.169 3.288 7.602 1.00 86.38 98 LEU A C 1
ATOM 795 O O . LEU A 1 98 ? -6.552 3.834 6.566 1.00 86.38 98 LEU A O 1
ATOM 799 N N . ASP A 1 99 ? -5.112 2.479 7.649 1.00 87.69 99 ASP A N 1
ATOM 800 C CA . ASP A 1 99 ? -4.253 2.172 6.504 1.00 87.69 99 ASP A CA 1
ATOM 801 C C . ASP A 1 99 ? -5.035 1.391 5.429 1.00 87.69 99 ASP A C 1
ATOM 803 O O . ASP A 1 99 ? -4.960 1.720 4.246 1.00 87.69 99 ASP A O 1
ATOM 807 N N . GLN A 1 100 ? -5.879 0.430 5.827 1.00 90.31 100 GLN A N 1
ATOM 808 C CA . GLN A 1 100 ? -6.744 -0.319 4.902 1.00 90.31 100 GLN A CA 1
ATOM 809 C C . GLN A 1 100 ? -7.746 0.572 4.168 1.00 90.31 100 GLN A C 1
ATOM 811 O O . GLN A 1 100 ? -7.907 0.460 2.951 1.00 90.31 100 GLN A O 1
ATOM 816 N N . VAL A 1 101 ? -8.428 1.459 4.896 1.00 89.88 101 VAL A N 1
ATOM 817 C CA . VAL A 1 101 ? -9.386 2.391 4.287 1.00 89.88 101 VAL A CA 1
ATOM 818 C C . VAL A 1 101 ? -8.662 3.394 3.393 1.00 89.88 101 VAL A C 1
ATOM 820 O O . VAL A 1 101 ? -9.159 3.709 2.315 1.00 89.88 101 VAL A O 1
ATOM 823 N N . SER A 1 102 ? -7.471 3.846 3.790 1.00 89.88 102 SER A N 1
ATOM 824 C CA . SER A 1 102 ? -6.652 4.743 2.967 1.00 89.88 102 SER A CA 1
ATOM 825 C C . SER A 1 102 ? -6.270 4.081 1.641 1.00 89.88 102 SER A C 1
ATOM 827 O O . SER A 1 102 ? -6.492 4.667 0.583 1.00 89.88 102 SER A O 1
ATOM 829 N N . ALA A 1 103 ? -5.811 2.826 1.671 1.00 91.81 103 ALA A N 1
ATOM 830 C CA . ALA A 1 103 ? -5.499 2.063 0.463 1.00 91.81 103 ALA A CA 1
ATOM 831 C C . ALA A 1 103 ? -6.722 1.882 -0.456 1.00 91.81 103 ALA A C 1
ATOM 833 O O . ALA A 1 103 ? -6.608 2.024 -1.675 1.00 91.81 103 ALA A O 1
ATOM 834 N N . ALA A 1 104 ? -7.905 1.623 0.114 1.00 92.75 104 ALA A N 1
ATOM 835 C CA . ALA A 1 104 ? -9.141 1.515 -0.660 1.00 92.75 104 ALA A CA 1
ATOM 836 C C . ALA A 1 104 ? -9.532 2.846 -1.326 1.00 92.75 104 ALA A C 1
ATOM 838 O O . ALA A 1 104 ? -9.934 2.842 -2.485 1.00 92.75 104 ALA A O 1
ATOM 839 N N . ILE A 1 105 ? -9.374 3.978 -0.632 1.00 92.00 105 ILE A N 1
ATOM 840 C CA . ILE A 1 105 ? -9.646 5.314 -1.188 1.00 92.00 105 ILE A CA 1
ATOM 841 C C . ILE A 1 105 ? -8.694 5.632 -2.345 1.00 92.00 105 ILE A C 1
ATOM 843 O O . ILE A 1 105 ? -9.152 6.093 -3.384 1.00 92.00 105 ILE A O 1
ATOM 847 N N . ILE A 1 106 ? -7.397 5.339 -2.204 1.00 92.50 106 ILE A N 1
ATOM 848 C CA . ILE A 1 106 ? -6.401 5.545 -3.274 1.00 92.50 106 ILE A CA 1
ATOM 849 C C . ILE A 1 106 ? -6.776 4.753 -4.527 1.00 92.50 106 ILE A C 1
ATOM 851 O O . ILE A 1 106 ? -6.729 5.272 -5.643 1.00 92.50 106 ILE A O 1
ATOM 855 N N . LEU A 1 107 ? -7.158 3.487 -4.349 1.00 93.81 107 LEU A N 1
ATOM 856 C CA . LEU A 1 107 ? -7.581 2.655 -5.465 1.00 93.81 107 LEU A CA 1
ATOM 857 C C . LEU A 1 107 ? -8.891 3.166 -6.078 1.00 93.81 1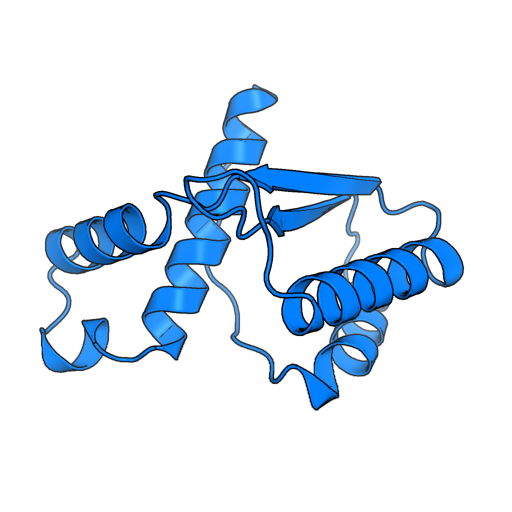07 LEU A C 1
ATOM 859 O O . LEU A 1 107 ? -9.015 3.182 -7.298 1.00 93.81 107 LEU A O 1
ATOM 863 N N . GLN A 1 108 ? -9.850 3.597 -5.255 1.00 93.06 108 GLN A N 1
ATOM 864 C CA . GLN A 1 108 ? -11.113 4.157 -5.735 1.00 93.06 108 GLN A CA 1
ATOM 865 C C . GLN A 1 108 ? -10.880 5.403 -6.597 1.00 93.06 108 GLN A C 1
ATOM 867 O O . GLN A 1 108 ? -11.410 5.466 -7.703 1.00 93.06 108 GLN A O 1
ATOM 872 N N . ASP A 1 109 ? -10.048 6.334 -6.128 1.00 91.56 109 ASP A N 1
ATOM 873 C CA . ASP A 1 109 ? -9.677 7.553 -6.854 1.00 91.56 109 ASP A CA 1
ATOM 874 C C . ASP A 1 109 ? -9.059 7.215 -8.219 1.00 91.56 109 ASP A C 1
ATOM 876 O O . ASP A 1 109 ? -9.537 7.654 -9.266 1.00 91.56 109 ASP A O 1
ATOM 880 N N . PHE A 1 110 ? -8.085 6.300 -8.243 1.00 92.81 110 PHE A N 1
ATOM 881 C CA . PHE A 1 110 ? -7.490 5.828 -9.492 1.00 92.81 110 PHE A CA 1
ATOM 882 C C . PHE A 1 110 ? -8.525 5.235 -10.464 1.00 92.81 110 PHE A C 1
ATOM 884 O O . PHE A 1 110 ? -8.501 5.542 -11.658 1.00 92.81 110 PHE A O 1
ATOM 891 N N . LEU A 1 111 ? -9.450 4.404 -9.976 1.00 92.69 111 LEU A N 1
ATOM 892 C CA . LEU A 1 111 ? -10.492 3.795 -10.808 1.00 92.69 111 LEU A CA 1
ATOM 893 C C . LEU A 1 111 ? -11.483 4.829 -11.361 1.00 92.69 111 LEU A C 1
ATOM 895 O O . LEU A 1 111 ? -12.034 4.619 -12.441 1.00 92.69 111 LEU A O 1
ATOM 899 N N . GLU A 1 112 ? -11.722 5.924 -10.640 1.00 91.62 112 GLU A N 1
ATOM 900 C CA . GLU A 1 112 ? -12.589 7.020 -11.078 1.00 91.62 112 GLU A CA 1
ATOM 901 C C . GLU A 1 112 ? -11.936 7.882 -12.157 1.00 91.62 112 GLU A C 1
ATOM 903 O O . GLU A 1 112 ? -12.618 8.258 -13.105 1.00 91.62 112 GLU A O 1
ATOM 908 N N . THR A 1 113 ? -10.619 8.105 -12.099 1.00 88.12 113 THR A N 1
ATOM 909 C CA . THR A 1 113 ? -9.894 8.824 -13.169 1.00 88.12 113 THR A CA 1
ATOM 910 C C . THR A 1 113 ? -9.884 8.095 -14.517 1.00 88.12 113 THR A C 1
ATOM 912 O O . THR A 1 113 ? -9.588 8.702 -15.544 1.00 88.12 113 THR A O 1
ATOM 915 N N . ARG A 1 114 ? -10.188 6.791 -14.523 1.00 82.06 114 ARG A N 1
ATOM 916 C CA . ARG A 1 114 ? -10.207 5.926 -15.714 1.00 82.06 114 ARG A CA 1
ATOM 917 C C . ARG A 1 114 ? -11.609 5.610 -16.235 1.00 82.06 114 ARG A C 1
ATOM 919 O O . ARG A 1 114 ? -11.746 4.736 -17.092 1.00 82.06 114 ARG A O 1
ATOM 926 N N . ARG A 1 115 ? -12.634 6.244 -15.671 1.00 74.88 115 ARG A N 1
ATOM 927 C CA . ARG A 1 115 ? -14.017 6.094 -16.128 1.00 74.88 115 ARG A CA 1
ATOM 928 C C . ARG A 1 115 ? -14.320 6.901 -17.379 1.00 74.88 115 ARG A C 1
ATOM 930 O O . ARG A 1 115 ? -13.651 7.930 -17.607 1.00 74.88 115 ARG A O 1
#

Sequence (115 aa):
MIASPRETVETSQIEKFLEKFLQQEPVEAVVLGYPAKSDGNVNEDVEGIYQKIIRFIQRKFPSVAIHRIDERFTSKLAQRALVESGMKKKDRQKKEILDQVSAAIILQDFLETRR

Solvent-accessible surface area (backbone atoms only — not comparable to full-atom values): 6847 Å² total; per-residue (Å²): 140,81,58,68,62,83,78,80,76,59,78,92,46,44,68,64,49,49,55,56,48,61,71,74,42,97,62,65,63,48,80,41,77,38,70,48,40,98,88,68,52,60,59,67,70,58,51,52,52,51,51,48,53,50,55,50,44,51,71,78,39,68,83,43,44,78,45,78,43,84,35,77,59,36,64,61,51,26,52,49,54,38,53,75,71,68,50,54,73,77,59,62,65,36,61,63,58,40,53,28,40,24,54,18,49,55,48,35,53,56,56,57,77,71,107

pLDDT: mean 87.71, std 7.97, range [57.19, 95.94]

Organism: NCBI:txid2173829

Radius of gyration: 14.86 Å; Cα contacts (8 Å, |Δi|>4): 106; chains: 1; bounding box: 35×37×37 Å

Secondary structure (DSSP, 8-state):
----------GGGHHHHHHHHHHHS---EEEEEE---TTS---HHHHHHHHHHHHHHHHH-TTSEEEEEE-TTHHHHHHHHHHHTT--HHHHT-HHHHHHHHHHHHHHHHHHHT-